Protein AF-A0A1F8RLW2-F1 (afdb_monomer)

pLDDT: mean 84.33, std 10.15, range [45.72, 93.94]

Foldseek 3Di:
DDPPPDDPVVLVVVLVVLVVLLVVLVVLLVCCVVCPPPSVVVNLVSLLVSLVSVVVSCVSVPDPVCVVSVVVSVVSVVCCVVDVD

Solvent-accessible surface area (backbone atoms only — not comparable to full-atom values): 4717 Å² total; per-residue (Å²): 135,84,79,76,85,57,57,73,68,57,50,50,52,53,52,52,50,40,51,51,53,22,51,51,24,47,51,52,19,50,39,13,71,73,52,41,80,88,34,50,83,45,29,61,65,29,44,50,53,17,32,52,41,43,49,53,45,45,69,75,63,67,51,87,88,48,52,65,58,51,52,53,34,50,51,52,51,50,45,42,72,79,50,77,116

Mean predicted aligned error: 6.72 Å

Structure (mmCIF, N/CA/C/O backbone):
data_AF-A0A1F8RLW2-F1
#
_entry.id   AF-A0A1F8RLW2-F1
#
loop_
_atom_site.group_PDB
_atom_site.id
_atom_site.type_symbol
_atom_site.label_atom_id
_atom_site.label_alt_id
_atom_site.label_comp_id
_atom_site.label_asym_id
_atom_site.label_entity_id
_atom_site.label_seq_id
_atom_site.pdbx_PDB_ins_code
_atom_site.Cartn_x
_atom_site.Cartn_y
_atom_site.Cartn_z
_atom_site.occupancy
_atom_site.B_iso_or_equiv
_atom_site.auth_seq_id
_atom_site.auth_comp_id
_atom_site.auth_asym_id
_atom_site.auth_atom_id
_atom_site.pdbx_PDB_model_num
ATOM 1 N N . MET A 1 1 ? 1.146 -9.522 -24.454 1.00 45.72 1 MET A N 1
ATOM 2 C CA . MET A 1 1 ? 2.149 -8.854 -23.591 1.00 45.72 1 MET A CA 1
ATOM 3 C C . MET A 1 1 ? 2.955 -7.864 -24.429 1.00 45.72 1 MET A C 1
ATOM 5 O O . MET A 1 1 ? 3.889 -8.249 -25.124 1.00 45.72 1 MET A O 1
ATOM 9 N N . ARG A 1 2 ? 2.515 -6.601 -24.473 1.00 50.84 2 ARG A N 1
ATOM 10 C CA . ARG A 1 2 ? 3.104 -5.545 -25.310 1.00 50.84 2 ARG A CA 1
ATOM 11 C C . ARG A 1 2 ? 4.387 -5.070 -24.620 1.00 50.84 2 ARG A C 1
ATOM 13 O O . ARG A 1 2 ? 4.312 -4.462 -23.560 1.00 50.84 2 ARG A O 1
ATOM 20 N N . ARG A 1 3 ? 5.556 -5.408 -25.175 1.00 51.84 3 ARG A N 1
ATOM 21 C CA . ARG A 1 3 ? 6.861 -4.961 -24.662 1.00 51.84 3 ARG A CA 1
ATOM 22 C C . ARG A 1 3 ? 6.903 -3.434 -24.728 1.00 51.84 3 ARG A C 1
ATOM 24 O O . ARG A 1 3 ? 7.069 -2.876 -25.811 1.00 51.84 3 ARG A O 1
ATOM 31 N N . LEU A 1 4 ? 6.709 -2.772 -23.592 1.00 57.84 4 LEU A N 1
ATOM 32 C CA . LEU A 1 4 ? 6.985 -1.350 -23.441 1.00 57.84 4 LEU A CA 1
ATOM 33 C C . LEU A 1 4 ? 8.473 -1.154 -23.764 1.00 57.84 4 LEU A C 1
ATOM 35 O O . LEU A 1 4 ? 9.342 -1.589 -23.013 1.00 57.84 4 LEU A O 1
ATOM 39 N N . ARG A 1 5 ? 8.770 -0.585 -24.937 1.00 58.12 5 ARG A N 1
ATOM 40 C CA . ARG A 1 5 ? 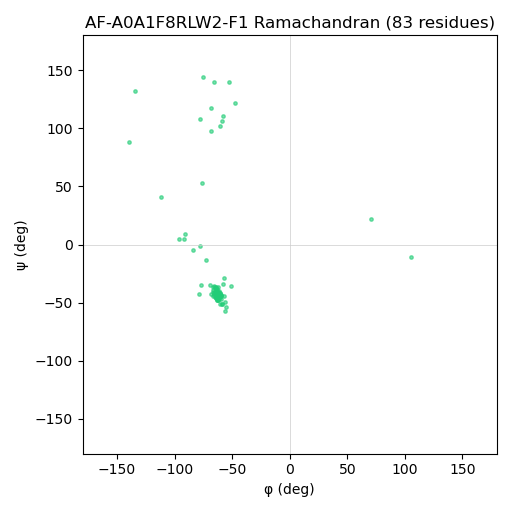10.133 -0.312 -25.418 1.00 58.12 5 ARG A CA 1
ATOM 41 C C . ARG A 1 5 ? 10.721 0.910 -24.702 1.00 58.12 5 ARG A C 1
ATOM 43 O O . ARG A 1 5 ? 11.135 1.867 -25.346 1.00 58.12 5 ARG A O 1
ATOM 50 N N . PHE A 1 6 ? 10.714 0.912 -23.374 1.00 58.72 6 PHE A N 1
ATOM 51 C CA . PHE A 1 6 ? 11.455 1.906 -22.610 1.00 58.72 6 PHE A CA 1
ATOM 52 C C . PHE A 1 6 ? 12.945 1.563 -22.656 1.00 58.72 6 PHE A C 1
ATOM 54 O O . PHE A 1 6 ? 13.322 0.387 -22.677 1.00 58.72 6 PHE A O 1
ATOM 61 N N . ALA A 1 7 ? 13.798 2.589 -22.701 1.00 70.88 7 ALA A N 1
ATOM 62 C CA . ALA A 1 7 ? 15.240 2.403 -22.593 1.00 70.88 7 ALA A CA 1
ATOM 63 C C . ALA A 1 7 ? 15.552 1.580 -21.324 1.00 70.88 7 ALA A C 1
ATOM 65 O O . ALA A 1 7 ? 14.925 1.830 -20.292 1.00 70.88 7 ALA A O 1
ATOM 66 N N . PRO A 1 8 ? 16.511 0.633 -21.350 1.00 70.00 8 PRO A N 1
ATOM 67 C CA . PRO A 1 8 ? 16.776 -0.261 -20.217 1.00 70.00 8 PRO A CA 1
ATOM 68 C C . PRO A 1 8 ? 16.972 0.474 -18.881 1.00 70.00 8 PRO A C 1
ATOM 70 O O . PRO A 1 8 ? 16.508 0.012 -17.839 1.00 70.00 8 PRO A O 1
ATOM 73 N N . GLY A 1 9 ? 17.596 1.659 -18.920 1.00 76.69 9 GLY A N 1
ATOM 74 C CA . GLY A 1 9 ? 17.760 2.525 -17.751 1.00 76.69 9 GLY A CA 1
ATOM 75 C C . GLY A 1 9 ? 16.446 3.099 -17.210 1.00 76.69 9 GLY A C 1
ATOM 76 O O . GLY A 1 9 ? 16.252 3.123 -15.997 1.00 76.69 9 GLY A O 1
ATOM 77 N N . ALA A 1 10 ? 15.515 3.492 -18.083 1.00 81.38 10 ALA A N 1
ATOM 78 C CA . ALA A 1 10 ? 14.212 4.025 -17.688 1.00 81.38 10 ALA A CA 1
ATOM 79 C C . ALA A 1 10 ? 13.333 2.946 -17.037 1.00 81.38 10 ALA A C 1
ATOM 81 O O . ALA A 1 10 ? 12.746 3.188 -15.986 1.00 81.38 10 ALA A O 1
ATOM 82 N N . THR A 1 11 ? 13.306 1.730 -17.593 1.00 83.62 11 THR A N 1
ATOM 83 C CA . THR A 1 11 ? 12.564 0.600 -17.003 1.00 83.62 11 THR A CA 1
ATOM 84 C C . THR A 1 11 ? 13.086 0.260 -15.610 1.00 83.62 11 THR A C 1
ATOM 86 O O . THR A 1 11 ? 12.301 0.035 -14.690 1.00 83.62 11 THR A O 1
ATOM 89 N N . ARG A 1 12 ? 14.415 0.267 -15.431 1.00 81.81 12 ARG A N 1
ATOM 90 C CA . ARG A 1 12 ? 15.040 0.016 -14.129 1.00 81.81 12 ARG A CA 1
ATOM 91 C C . ARG A 1 12 ? 14.695 1.108 -13.120 1.00 81.81 12 ARG A C 1
ATOM 93 O O . ARG A 1 12 ? 14.338 0.774 -11.999 1.00 81.81 12 ARG A O 1
ATOM 100 N N . ALA A 1 13 ? 14.766 2.380 -13.514 1.00 87.81 13 ALA A N 1
ATOM 101 C CA . ALA A 1 13 ? 14.424 3.501 -12.640 1.00 87.81 13 ALA A CA 1
ATOM 102 C C . ALA A 1 13 ? 12.958 3.447 -12.177 1.00 87.81 13 ALA A C 1
ATOM 104 O O . ALA A 1 13 ? 12.693 3.606 -10.990 1.00 87.81 13 ALA A O 1
ATOM 105 N N . VAL A 1 14 ? 12.028 3.153 -13.093 1.00 87.38 14 VAL A N 1
ATOM 106 C CA . VAL A 1 14 ? 10.594 3.009 -12.789 1.00 87.38 14 VAL A CA 1
ATOM 107 C C . VAL A 1 14 ? 10.324 1.813 -11.878 1.00 87.38 14 VAL A C 1
ATOM 109 O O . VAL A 1 14 ? 9.555 1.921 -10.929 1.00 87.38 14 VAL A O 1
ATOM 112 N N . GLY A 1 15 ? 10.965 0.670 -12.133 1.00 87.25 15 GLY A N 1
ATOM 113 C CA . GLY A 1 15 ? 10.840 -0.488 -11.249 1.00 87.25 15 GLY A CA 1
ATOM 114 C C . GLY A 1 15 ? 11.329 -0.171 -9.837 1.00 87.25 15 GLY A C 1
ATOM 115 O O . GLY A 1 15 ? 10.640 -0.458 -8.865 1.00 87.25 15 GLY A O 1
ATOM 116 N N . LEU A 1 16 ? 12.486 0.483 -9.719 1.00 90.12 16 LEU A N 1
ATOM 117 C CA . LEU A 1 16 ? 13.086 0.823 -8.429 1.00 90.12 16 LEU A CA 1
ATOM 118 C C . LEU A 1 16 ? 12.242 1.848 -7.658 1.00 90.12 16 LEU A C 1
ATOM 120 O O . LEU A 1 16 ? 12.040 1.681 -6.458 1.00 90.12 16 LEU A O 1
ATOM 124 N N . SER A 1 17 ? 11.689 2.858 -8.336 1.00 90.50 17 SER A N 1
ATOM 125 C CA . SER A 1 17 ? 10.785 3.819 -7.698 1.00 90.50 17 SER A CA 1
ATOM 126 C C . SER A 1 17 ? 9.497 3.156 -7.209 1.00 90.50 17 SER A C 1
ATOM 128 O O . SER A 1 17 ? 9.091 3.399 -6.075 1.00 90.50 17 SER A O 1
ATOM 130 N N . LEU A 1 18 ? 8.896 2.262 -8.002 1.00 88.31 18 LEU A N 1
ATOM 131 C CA . LEU A 1 18 ? 7.735 1.472 -7.586 1.00 88.31 18 LEU A CA 1
ATOM 132 C C . LEU A 1 18 ? 8.042 0.596 -6.364 1.00 88.31 18 LEU A C 1
ATOM 134 O O . LEU A 1 18 ? 7.235 0.574 -5.437 1.00 88.31 18 LEU A O 1
ATOM 138 N N . VAL A 1 19 ? 9.200 -0.079 -6.317 1.00 89.25 19 VAL A N 1
ATOM 139 C CA . VAL A 1 19 ? 9.613 -0.867 -5.137 1.00 89.25 19 VAL A CA 1
ATOM 140 C C . VAL A 1 19 ? 9.682 0.023 -3.901 1.00 89.25 19 VAL A C 1
ATOM 142 O O . VAL A 1 19 ? 9.089 -0.309 -2.877 1.00 89.25 19 VAL A O 1
ATOM 145 N N . VAL A 1 20 ? 10.378 1.159 -3.995 1.00 93.94 20 VAL A N 1
ATOM 146 C CA . VAL A 1 20 ? 10.561 2.078 -2.863 1.00 93.94 20 VAL A CA 1
ATOM 147 C C . VAL A 1 20 ? 9.219 2.621 -2.377 1.00 93.94 20 VAL A C 1
ATOM 149 O O . VAL A 1 20 ? 8.958 2.606 -1.178 1.00 93.94 20 VAL A O 1
ATOM 152 N N . LEU A 1 21 ? 8.342 3.045 -3.289 1.00 92.25 21 LEU A N 1
ATOM 153 C CA . LEU A 1 21 ? 7.015 3.555 -2.938 1.00 92.25 21 LEU A CA 1
ATOM 154 C C . LEU A 1 21 ? 6.136 2.480 -2.290 1.00 92.25 21 LEU A C 1
ATOM 156 O O . LEU A 1 21 ? 5.479 2.751 -1.289 1.00 92.25 21 LEU A O 1
ATOM 160 N N . THR A 1 22 ? 6.162 1.256 -2.821 1.00 89.75 22 THR A N 1
ATOM 161 C CA . THR A 1 22 ? 5.410 0.121 -2.266 1.00 89.75 22 THR A CA 1
ATOM 162 C C . THR A 1 22 ? 5.906 -0.225 -0.861 1.00 89.75 22 THR A C 1
ATOM 164 O O . THR A 1 22 ? 5.111 -0.378 0.064 1.00 89.75 22 THR A O 1
ATOM 167 N N . MET A 1 23 ? 7.229 -0.288 -0.679 1.00 91.75 23 MET A N 1
ATOM 168 C CA . MET A 1 23 ? 7.853 -0.559 0.614 1.00 91.75 23 MET A CA 1
ATOM 169 C C . MET A 1 23 ? 7.501 0.522 1.639 1.00 91.75 23 MET A C 1
ATOM 171 O O . MET A 1 23 ? 7.084 0.194 2.747 1.00 91.75 23 MET A O 1
ATOM 175 N N . LEU A 1 24 ? 7.611 1.802 1.270 1.00 92.62 24 LEU A N 1
ATOM 176 C CA . LEU A 1 24 ? 7.217 2.912 2.138 1.00 92.62 24 LEU A CA 1
ATOM 177 C C . LEU A 1 24 ? 5.732 2.839 2.505 1.00 92.62 24 LEU A C 1
ATOM 179 O O . LEU A 1 24 ? 5.395 2.996 3.675 1.00 92.62 24 LEU A O 1
ATOM 183 N N . GLY A 1 25 ? 4.857 2.543 1.541 1.00 91.00 25 GLY A N 1
ATOM 184 C CA . GLY A 1 25 ? 3.425 2.374 1.780 1.00 91.00 25 GLY A CA 1
ATOM 185 C C . GLY A 1 25 ? 3.127 1.302 2.831 1.00 91.00 25 GLY A C 1
ATOM 186 O O . GLY A 1 25 ? 2.415 1.575 3.797 1.00 91.00 25 GLY A O 1
ATOM 187 N N . PHE A 1 26 ? 3.728 0.114 2.708 1.00 91.50 26 PHE A N 1
ATOM 188 C CA . PHE A 1 26 ? 3.540 -0.964 3.686 1.00 91.50 26 PHE A CA 1
ATOM 189 C C . PHE A 1 26 ? 4.184 -0.681 5.047 1.00 91.50 26 PHE A C 1
ATOM 191 O O . PHE A 1 26 ? 3.616 -1.049 6.073 1.00 91.50 26 PHE A O 1
ATOM 198 N N . VAL A 1 27 ? 5.334 -0.001 5.090 1.00 93.56 27 VAL A N 1
ATOM 199 C CA . VAL A 1 27 ? 5.958 0.415 6.358 1.00 93.56 27 VAL A CA 1
ATOM 200 C C . VAL A 1 27 ? 5.055 1.398 7.100 1.00 93.56 27 VAL A C 1
ATOM 202 O O . VAL A 1 27 ? 4.777 1.204 8.283 1.00 93.56 27 VAL A O 1
ATOM 205 N N . LEU A 1 28 ? 4.543 2.417 6.406 1.00 90.94 28 LEU A N 1
ATOM 206 C CA . LEU A 1 28 ? 3.618 3.390 6.988 1.00 90.94 28 LEU A CA 1
ATOM 207 C C . LEU A 1 28 ? 2.304 2.728 7.415 1.00 90.94 28 LEU A C 1
ATOM 209 O O . LEU A 1 28 ? 1.786 3.039 8.485 1.00 90.94 28 LEU A O 1
ATOM 213 N N . ALA A 1 29 ? 1.789 1.783 6.625 1.00 89.00 29 ALA A N 1
ATOM 214 C CA . ALA A 1 29 ? 0.634 0.976 7.004 1.00 89.00 29 ALA A CA 1
ATOM 215 C C . ALA A 1 29 ? 0.892 0.159 8.281 1.00 89.00 29 ALA A C 1
ATOM 217 O O . ALA A 1 29 ? 0.039 0.118 9.163 1.00 89.00 29 ALA A O 1
ATOM 218 N N . GLY A 1 30 ? 2.078 -0.440 8.423 1.00 87.75 30 GLY A N 1
ATOM 219 C CA . GLY A 1 30 ? 2.491 -1.132 9.645 1.00 87.75 30 GLY A CA 1
ATOM 220 C C . GLY A 1 30 ? 2.560 -0.193 10.852 1.00 87.75 30 GLY A C 1
ATOM 221 O O . GLY A 1 30 ? 2.063 -0.527 11.924 1.00 87.75 30 GLY A O 1
ATOM 222 N N . MET A 1 31 ? 3.090 1.020 10.676 1.00 90.06 31 MET A N 1
ATOM 223 C CA . MET A 1 31 ? 3.078 2.048 11.725 1.00 90.06 31 MET A CA 1
ATOM 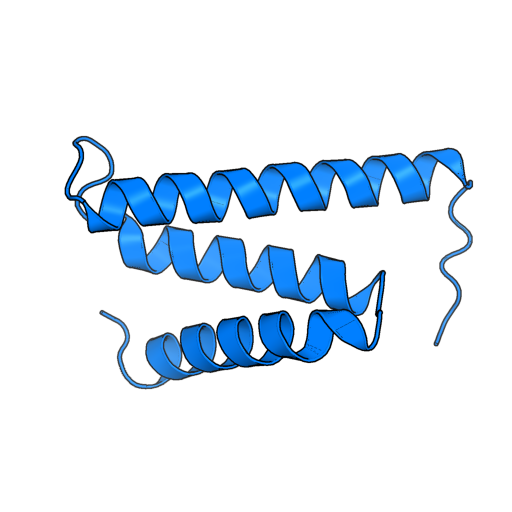224 C C . MET A 1 31 ? 1.653 2.465 12.113 1.00 90.06 31 MET A C 1
ATOM 226 O O . MET A 1 31 ? 1.359 2.613 13.299 1.00 90.06 31 MET A O 1
ATOM 230 N N . ALA A 1 32 ? 0.760 2.613 11.131 1.00 89.44 32 ALA A N 1
ATOM 231 C CA . ALA A 1 32 ? -0.652 2.894 11.366 1.00 89.44 32 ALA A CA 1
ATOM 232 C C . ALA A 1 32 ? -1.344 1.748 12.124 1.00 89.44 32 ALA A C 1
ATOM 234 O O . ALA A 1 32 ? -2.145 2.011 13.019 1.00 89.44 32 ALA A O 1
ATOM 235 N N . ALA A 1 33 ? -0.995 0.491 11.822 1.00 88.25 33 ALA A N 1
ATOM 236 C CA . ALA A 1 33 ? -1.503 -0.695 12.516 1.00 88.25 33 ALA A CA 1
ATOM 237 C C . ALA A 1 33 ? -1.073 -0.740 13.983 1.00 88.25 33 ALA A C 1
ATOM 239 O O . ALA A 1 33 ? -1.845 -1.145 14.847 1.00 88.25 33 ALA A O 1
ATOM 240 N N . LEU A 1 34 ? 0.147 -0.282 14.264 1.00 90.62 34 LEU A N 1
ATOM 241 C CA . LEU A 1 34 ? 0.682 -0.152 15.617 1.00 90.62 34 LEU A CA 1
ATOM 242 C C . LEU A 1 34 ? 0.148 1.084 16.361 1.00 90.62 34 LEU A C 1
ATOM 244 O O . LEU A 1 34 ? 0.505 1.297 17.517 1.00 90.62 34 LEU A O 1
ATOM 248 N N . GLY A 1 35 ? -0.693 1.905 15.722 1.00 86.31 35 GLY A N 1
ATOM 249 C CA . GLY A 1 35 ? -1.279 3.096 16.333 1.00 86.31 35 GLY A CA 1
ATOM 250 C C . GLY A 1 35 ? -0.282 4.234 16.561 1.00 86.31 35 GLY A C 1
ATOM 251 O O . GLY A 1 35 ? -0.532 5.090 17.405 1.00 86.31 35 GLY A O 1
ATOM 252 N N . VAL A 1 36 ? 0.839 4.265 15.829 1.00 89.06 36 VAL A N 1
ATOM 253 C CA . VAL A 1 36 ? 1.862 5.314 15.965 1.00 89.06 36 VAL A CA 1
ATOM 254 C C . VAL A 1 36 ? 1.298 6.656 15.468 1.00 89.06 36 VAL A C 1
ATOM 256 O O . VAL A 1 36 ? 0.984 6.774 14.280 1.00 89.06 36 VAL A O 1
ATOM 259 N N . PRO A 1 37 ? 1.181 7.700 16.312 1.00 85.94 37 PRO A N 1
ATOM 260 C CA . PRO A 1 37 ? 0.804 9.039 15.853 1.00 85.94 37 PRO A CA 1
ATOM 261 C C . PRO A 1 37 ? 1.898 9.621 14.934 1.00 85.94 37 PRO A C 1
ATOM 263 O O . PRO A 1 37 ? 3.078 9.442 15.237 1.00 85.94 37 PRO A O 1
ATOM 266 N N . PRO A 1 38 ? 1.572 10.322 13.828 1.00 81.38 38 PRO A N 1
ATOM 267 C CA . PRO A 1 38 ? 0.248 10.765 13.371 1.00 81.38 38 PRO A CA 1
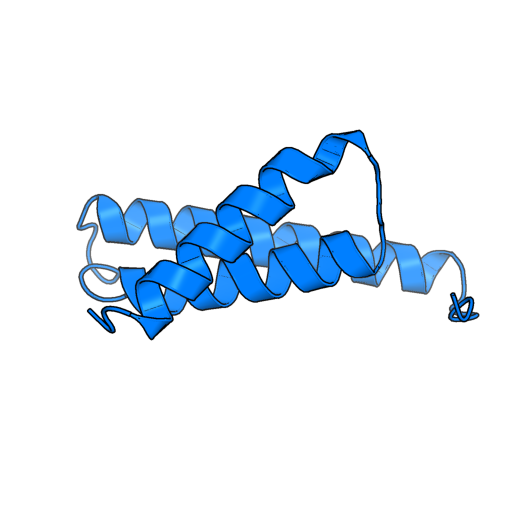ATOM 268 C C . PRO A 1 38 ? -0.485 9.771 12.445 1.00 81.38 38 PRO A C 1
ATOM 270 O O . PRO A 1 38 ? -1.511 10.121 11.873 1.00 81.38 38 PRO A O 1
ATOM 273 N N . MET A 1 39 ? 0.019 8.546 12.270 1.00 83.12 39 MET A N 1
ATOM 274 C CA . MET A 1 39 ? -0.522 7.575 11.303 1.00 83.12 39 MET A CA 1
ATOM 275 C C . MET A 1 39 ? -1.710 6.765 11.837 1.00 83.12 39 MET A C 1
ATOM 277 O O . MET A 1 39 ? -2.320 5.996 11.092 1.00 83.12 39 MET A O 1
ATOM 281 N N . ALA A 1 40 ? -2.066 6.943 13.111 1.00 76.06 40 ALA A N 1
ATOM 282 C CA . ALA A 1 40 ? -3.264 6.372 13.711 1.00 76.06 40 ALA A CA 1
ATOM 283 C C . ALA A 1 40 ? -4.518 6.839 12.942 1.00 76.06 40 ALA A C 1
ATOM 285 O O . ALA A 1 40 ? -4.874 8.013 12.968 1.00 76.06 40 ALA A O 1
ATOM 286 N N . GLY A 1 41 ? -5.162 5.916 12.221 1.00 82.50 41 GLY A N 1
ATOM 287 C CA . GLY A 1 41 ? -6.321 6.190 11.357 1.00 82.50 41 GLY A CA 1
ATOM 288 C C . GLY A 1 41 ? -6.027 6.189 9.851 1.00 82.50 41 GLY A C 1
ATOM 289 O O . GLY A 1 41 ? -6.956 6.132 9.055 1.00 82.50 41 GLY A O 1
ATOM 290 N N . ALA A 1 42 ? -4.757 6.165 9.436 1.00 87.69 42 ALA A N 1
ATOM 291 C CA . ALA A 1 42 ? -4.375 6.112 8.020 1.00 87.69 42 ALA A CA 1
ATOM 292 C C . ALA A 1 42 ? -4.180 4.679 7.484 1.00 87.69 42 ALA A C 1
ATOM 294 O O . ALA A 1 42 ? -3.773 4.502 6.338 1.00 87.69 42 ALA A O 1
ATOM 295 N N . LEU A 1 43 ? -4.466 3.648 8.286 1.00 86.62 43 LEU A N 1
ATOM 296 C CA . LEU A 1 43 ? -4.211 2.248 7.932 1.00 86.62 43 LEU A CA 1
ATOM 297 C C . LEU A 1 43 ? -4.890 1.847 6.617 1.00 86.62 43 LEU A C 1
ATOM 299 O O . LEU A 1 43 ? -4.205 1.428 5.689 1.00 86.62 43 LEU A O 1
ATOM 303 N N . ALA A 1 44 ? -6.213 1.998 6.528 1.00 87.62 44 ALA A N 1
ATOM 304 C CA . ALA A 1 44 ? -6.977 1.600 5.349 1.00 87.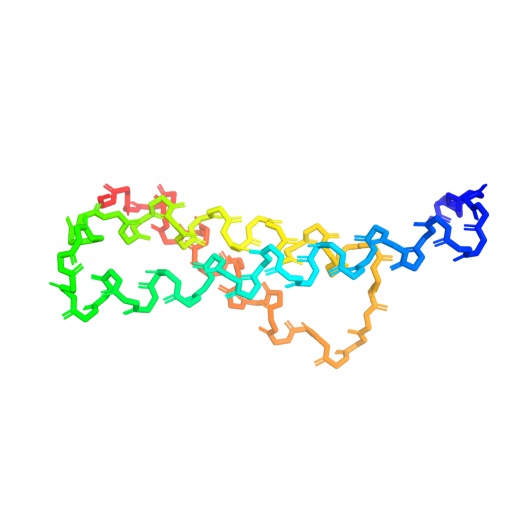62 44 ALA A CA 1
ATOM 305 C C . ALA A 1 44 ? -6.463 2.258 4.050 1.00 87.62 44 ALA A C 1
ATOM 307 O O . ALA A 1 44 ? -6.117 1.523 3.121 1.00 87.62 44 ALA A O 1
ATOM 308 N N . PRO A 1 45 ? -6.319 3.598 3.956 1.00 89.81 45 PRO A N 1
ATOM 309 C CA . PRO A 1 45 ? -5.828 4.218 2.727 1.00 89.81 45 PRO A CA 1
ATOM 310 C C . PRO A 1 45 ? -4.370 3.855 2.402 1.00 89.81 45 PRO A C 1
ATOM 312 O O . PRO A 1 45 ? -4.049 3.670 1.228 1.00 89.81 45 PRO A O 1
ATOM 315 N N . LEU A 1 46 ? -3.492 3.705 3.404 1.00 89.94 46 LEU A N 1
ATOM 316 C CA . LEU A 1 46 ? -2.089 3.323 3.185 1.00 89.94 46 LEU A CA 1
ATOM 317 C C . LEU A 1 46 ? -1.960 1.895 2.651 1.00 89.94 46 LEU A C 1
ATOM 319 O O . LEU A 1 46 ? -1.221 1.662 1.697 1.00 89.94 46 LEU A O 1
ATOM 323 N N . VAL A 1 47 ? -2.706 0.958 3.236 1.00 89.94 47 VAL A N 1
ATOM 324 C CA . VAL A 1 47 ? -2.727 -0.447 2.819 1.00 89.94 47 VAL A CA 1
ATOM 325 C C . VAL A 1 47 ? -3.257 -0.579 1.389 1.00 89.94 47 VAL A C 1
ATOM 327 O O . VAL A 1 47 ? -2.627 -1.237 0.565 1.00 89.94 47 VAL A O 1
ATOM 330 N N . VAL A 1 48 ? -4.360 0.101 1.056 1.00 91.19 48 VAL A N 1
ATOM 331 C CA . VAL A 1 48 ? -4.927 0.082 -0.304 1.00 91.19 48 VAL A CA 1
ATOM 332 C C . VAL A 1 48 ? -3.943 0.668 -1.318 1.00 91.19 48 VAL A C 1
ATOM 334 O O . VAL A 1 48 ? -3.690 0.054 -2.354 1.00 91.19 48 VAL A O 1
ATOM 337 N N . MET A 1 49 ? -3.349 1.829 -1.023 1.00 91.56 49 MET A N 1
ATOM 338 C CA . MET A 1 49 ? -2.385 2.467 -1.922 1.00 91.56 49 MET A CA 1
ATOM 339 C C . MET A 1 49 ? -1.142 1.590 -2.137 1.00 91.56 49 MET A C 1
ATOM 341 O O . MET A 1 49 ? -0.704 1.425 -3.276 1.00 91.56 49 MET A O 1
ATOM 345 N N . ALA A 1 50 ? -0.605 0.989 -1.071 1.00 90.44 50 ALA A N 1
ATOM 346 C CA . ALA A 1 50 ? 0.542 0.088 -1.149 1.00 90.44 50 ALA A CA 1
ATOM 347 C C . ALA A 1 50 ? 0.234 -1.165 -1.984 1.00 90.44 50 ALA A C 1
ATOM 349 O O . ALA A 1 50 ? 1.012 -1.502 -2.876 1.00 90.44 50 ALA A O 1
ATOM 350 N N . SER A 1 51 ? -0.924 -1.800 -1.773 1.00 89.69 51 SER A N 1
ATOM 351 C CA . SER A 1 51 ? -1.342 -2.970 -2.554 1.00 89.69 51 SER A CA 1
ATOM 352 C C . SER A 1 51 ? -1.567 -2.653 -4.033 1.00 89.69 51 SER A C 1
ATOM 354 O O . SER A 1 51 ? -1.188 -3.443 -4.893 1.00 89.69 51 SER A O 1
ATOM 356 N N . VAL A 1 52 ? -2.110 -1.479 -4.374 1.00 91.94 52 VAL A N 1
ATOM 357 C CA . VAL A 1 52 ? -2.237 -1.056 -5.781 1.00 91.94 52 VAL A CA 1
ATOM 358 C C . VAL A 1 52 ? -0.862 -0.877 -6.431 1.00 91.94 52 VAL A C 1
ATOM 360 O O . VAL A 1 52 ? -0.639 -1.376 -7.535 1.00 91.94 52 VAL A O 1
ATOM 363 N N . LEU A 1 53 ? 0.076 -0.203 -5.758 1.00 89.88 53 LEU A N 1
ATOM 364 C CA . LEU A 1 53 ? 1.442 -0.016 -6.265 1.00 89.88 53 LEU A CA 1
ATOM 365 C C . LEU A 1 53 ? 2.178 -1.351 -6.433 1.00 89.88 53 LEU A C 1
ATOM 367 O O . LEU A 1 53 ? 2.835 -1.564 -7.455 1.00 89.88 53 LEU A O 1
ATOM 371 N N . SER A 1 54 ? 1.999 -2.261 -5.475 1.00 89.00 54 SER A N 1
ATOM 372 C CA . SER A 1 54 ? 2.513 -3.628 -5.528 1.00 89.00 54 SER A CA 1
ATOM 373 C C . SER A 1 54 ? 1.967 -4.379 -6.744 1.00 89.00 54 SER A C 1
ATOM 375 O O . SER A 1 54 ? 2.742 -4.873 -7.561 1.00 89.00 54 SER A O 1
ATOM 377 N N . LEU A 1 55 ? 0.648 -4.381 -6.964 1.00 90.12 55 LEU A N 1
ATOM 378 C CA . LEU A 1 55 ? 0.043 -5.037 -8.127 1.00 90.12 55 LEU A CA 1
ATOM 379 C C . LEU A 1 55 ? 0.500 -4.436 -9.459 1.00 90.12 55 LEU A C 1
ATOM 381 O O . LEU A 1 55 ? 0.705 -5.178 -10.419 1.00 90.12 55 LEU A O 1
ATOM 385 N N . ILE A 1 56 ? 0.704 -3.117 -9.531 1.00 89.25 56 ILE A N 1
ATOM 386 C CA . ILE A 1 56 ? 1.272 -2.466 -10.720 1.00 89.25 56 ILE A CA 1
ATOM 387 C C . ILE A 1 56 ? 2.696 -2.974 -10.964 1.00 89.25 56 ILE A C 1
ATOM 389 O O . ILE A 1 56 ? 3.025 -3.373 -12.083 1.00 89.25 56 ILE A O 1
ATOM 393 N N . LEU A 1 57 ? 3.536 -3.009 -9.926 1.00 87.31 57 LEU A N 1
ATOM 394 C CA . LEU A 1 57 ? 4.898 -3.525 -10.020 1.00 87.31 57 LEU A CA 1
ATOM 395 C C . LEU A 1 57 ? 4.914 -4.995 -10.464 1.00 87.31 57 LEU A C 1
ATOM 397 O O . LEU A 1 57 ? 5.645 -5.344 -11.390 1.00 87.31 57 LEU A O 1
ATOM 401 N N . LEU A 1 58 ? 4.079 -5.838 -9.859 1.00 87.25 58 LEU A N 1
ATOM 402 C CA . LEU A 1 58 ? 3.967 -7.262 -10.179 1.00 87.25 58 LEU A CA 1
ATOM 403 C C . LEU A 1 58 ? 3.402 -7.500 -11.581 1.00 87.25 58 LEU A C 1
ATOM 405 O O . LEU A 1 58 ? 3.862 -8.397 -12.283 1.00 87.25 58 LEU A O 1
ATOM 409 N N . GLY A 1 59 ? 2.457 -6.674 -12.029 1.00 87.25 59 GLY A N 1
ATOM 410 C CA . GLY A 1 59 ? 1.932 -6.718 -13.390 1.00 87.25 59 GLY A CA 1
ATOM 411 C C . GLY A 1 59 ? 2.983 -6.356 -14.443 1.00 87.25 59 GLY A C 1
ATOM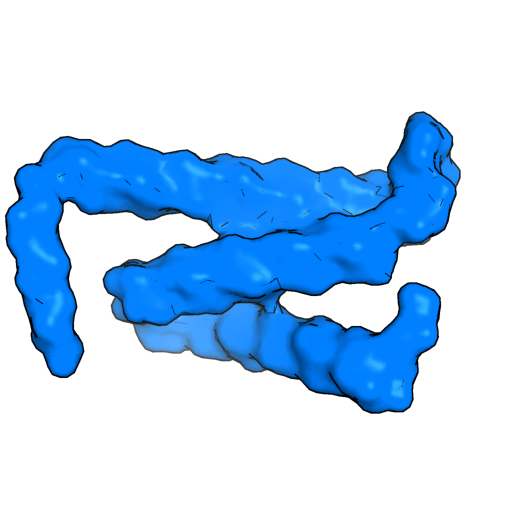 412 O O . GLY A 1 59 ? 3.004 -6.953 -15.520 1.00 87.25 59 GLY A O 1
ATOM 413 N N . ILE A 1 60 ? 3.880 -5.410 -14.137 1.00 86.06 60 ILE A N 1
ATOM 414 C CA . ILE A 1 60 ? 4.963 -4.988 -15.041 1.00 86.06 60 ILE A CA 1
ATOM 415 C C . ILE A 1 60 ? 6.128 -5.991 -15.031 1.00 86.06 60 ILE A C 1
ATOM 417 O O . ILE A 1 60 ? 6.660 -6.320 -16.093 1.00 86.06 60 ILE A O 1
ATOM 421 N N . PHE A 1 61 ? 6.522 -6.486 -13.856 1.00 84.12 61 PHE A N 1
ATOM 422 C CA . PHE A 1 61 ? 7.700 -7.337 -13.642 1.00 84.12 61 PHE A CA 1
ATOM 423 C C . PHE A 1 61 ? 7.326 -8.768 -13.239 1.00 84.12 61 PHE A C 1
ATOM 425 O O . PHE A 1 61 ? 7.951 -9.355 -12.356 1.00 84.12 61 PHE A O 1
ATOM 432 N N . TRP A 1 62 ? 6.294 -9.323 -13.878 1.00 81.12 62 TRP A N 1
ATOM 433 C CA . TRP A 1 62 ? 5.712 -10.612 -13.507 1.00 81.12 62 TRP A CA 1
ATOM 434 C C . TRP A 1 62 ? 6.764 -11.705 -13.291 1.00 81.12 62 TRP A C 1
ATOM 436 O O . TRP A 1 62 ? 7.515 -12.056 -14.204 1.00 81.12 62 TRP A O 1
ATOM 446 N N . HIS A 1 63 ? 6.774 -12.280 -12.087 1.00 79.25 63 HIS A N 1
ATOM 447 C CA . HIS A 1 63 ? 7.644 -13.392 -11.723 1.00 79.25 63 HIS A CA 1
ATOM 448 C C . HIS A 1 63 ? 6.828 -14.462 -10.976 1.00 79.25 63 HIS A C 1
ATOM 450 O O . HIS A 1 63 ? 6.121 -14.113 -10.029 1.00 79.25 63 HIS A O 1
ATOM 456 N N . PRO A 1 64 ? 6.923 -15.764 -11.323 1.00 81.56 64 PRO A N 1
ATOM 457 C CA . PRO A 1 64 ? 6.085 -16.820 -10.730 1.00 81.56 64 PRO A CA 1
ATOM 458 C C . PRO A 1 64 ? 6.186 -16.923 -9.203 1.00 81.56 64 PRO A C 1
ATOM 460 O O . PRO A 1 64 ? 5.227 -17.290 -8.531 1.00 81.56 64 PRO A O 1
ATOM 463 N N . TRP A 1 65 ? 7.340 -16.543 -8.657 1.00 78.94 65 TRP A N 1
ATOM 464 C CA . TRP A 1 65 ? 7.630 -16.550 -7.221 1.00 78.94 65 TRP A CA 1
ATOM 465 C C . TRP A 1 65 ? 6.913 -15.437 -6.442 1.00 78.94 65 TRP A C 1
ATOM 467 O O . TRP A 1 65 ? 6.859 -15.487 -5.220 1.00 78.94 65 TRP A O 1
ATOM 477 N N . LEU A 1 66 ? 6.341 -14.446 -7.133 1.00 82.12 66 LEU A N 1
ATOM 478 C CA . LEU A 1 66 ? 5.631 -13.315 -6.527 1.00 82.12 66 LEU A CA 1
ATOM 479 C C . LEU A 1 66 ? 4.110 -13.526 -6.469 1.00 82.12 66 LEU A C 1
ATOM 481 O O . LEU A 1 66 ? 3.371 -12.639 -6.050 1.00 82.12 66 LEU A O 1
ATOM 485 N N . SER A 1 67 ? 3.635 -14.706 -6.86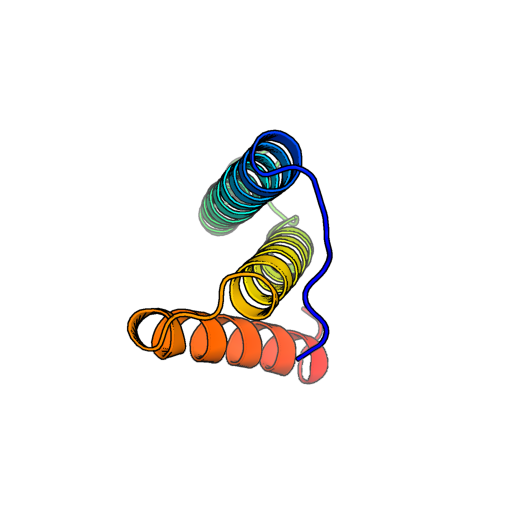9 1.00 82.81 67 SER A N 1
ATOM 486 C CA . SER A 1 67 ? 2.213 -15.067 -6.869 1.00 82.81 67 SER A CA 1
ATOM 487 C C . SER A 1 67 ? 1.576 -14.961 -5.47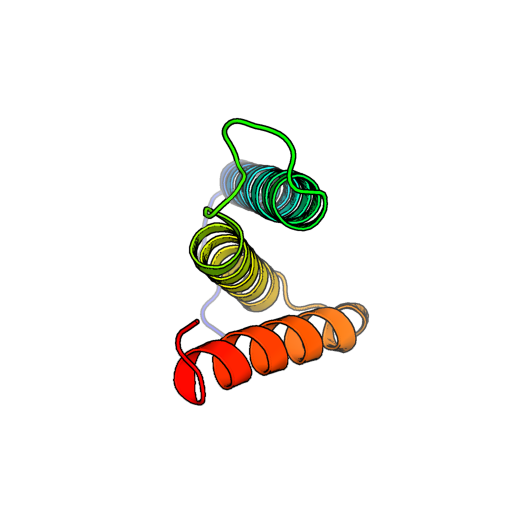9 1.00 82.81 67 SER A C 1
ATOM 489 O O . SER A 1 67 ? 0.433 -14.526 -5.368 1.00 82.81 67 SER A O 1
ATOM 491 N N . LEU A 1 68 ? 2.329 -15.253 -4.414 1.00 85.81 68 LEU A N 1
ATOM 492 C CA . LEU A 1 68 ? 1.873 -15.059 -3.035 1.00 85.81 68 LEU A CA 1
ATOM 493 C C . LEU A 1 68 ? 1.558 -13.583 -2.729 1.00 85.81 68 LEU A C 1
ATOM 495 O O . LEU A 1 68 ? 0.529 -13.291 -2.129 1.00 85.81 68 LEU A O 1
ATOM 499 N N . GLY A 1 69 ? 2.411 -12.658 -3.181 1.00 83.50 69 GLY A N 1
ATOM 500 C CA . GLY A 1 69 ? 2.199 -11.217 -3.009 1.00 83.50 69 GLY A CA 1
ATOM 501 C C . GLY A 1 69 ? 0.928 -10.742 -3.712 1.00 83.50 69 GLY A C 1
ATOM 502 O O . GLY A 1 69 ? 0.101 -10.080 -3.096 1.00 83.50 69 GLY A O 1
ATOM 503 N N . VAL A 1 70 ? 0.709 -11.194 -4.954 1.00 88.06 70 VAL A N 1
ATOM 504 C CA . VAL A 1 70 ? -0.526 -10.903 -5.707 1.00 88.06 70 VAL A CA 1
ATOM 505 C C . VAL A 1 70 ? -1.768 -11.363 -4.942 1.00 88.06 70 VAL A C 1
ATOM 507 O O . VAL A 1 70 ? -2.748 -10.629 -4.865 1.00 88.06 70 VAL A O 1
ATOM 510 N N . ILE A 1 71 ? -1.741 -12.570 -4.370 1.00 91.50 71 ILE A N 1
ATOM 511 C CA . ILE A 1 71 ? -2.875 -13.112 -3.609 1.00 91.50 71 ILE A CA 1
ATOM 512 C C . ILE A 1 71 ? -3.161 -12.252 -2.374 1.00 91.50 71 ILE A C 1
ATOM 514 O O . ILE A 1 71 ? -4.322 -11.947 -2.106 1.00 91.50 71 ILE A O 1
ATOM 518 N N . ILE A 1 72 ? -2.120 -11.843 -1.644 1.00 88.06 72 ILE A N 1
ATOM 519 C CA . ILE A 1 72 ? -2.255 -10.986 -0.460 1.00 88.06 72 ILE A CA 1
ATOM 520 C C . ILE A 1 72 ? -2.849 -9.628 -0.847 1.00 88.06 72 ILE A C 1
ATOM 522 O O . ILE A 1 72 ? -3.821 -9.1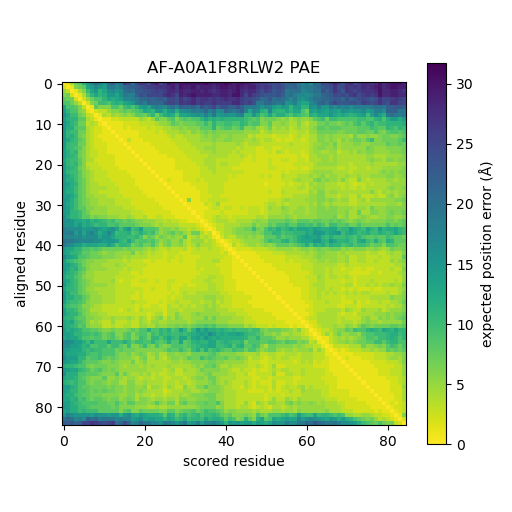95 -0.231 1.00 88.06 72 ILE A O 1
ATOM 526 N N . ASP A 1 73 ? -2.329 -8.993 -1.898 1.00 89.75 73 ASP A N 1
ATOM 527 C CA . ASP A 1 73 ? -2.826 -7.697 -2.364 1.00 89.75 73 ASP A CA 1
ATOM 528 C C . ASP A 1 73 ? -4.285 -7.775 -2.824 1.00 89.75 73 ASP A C 1
ATOM 530 O O . ASP A 1 73 ? -5.097 -6.910 -2.494 1.00 89.75 73 ASP A O 1
ATOM 534 N N . LEU A 1 74 ? -4.657 -8.840 -3.539 1.00 91.31 74 LEU A N 1
ATOM 535 C CA . LEU A 1 74 ? -6.043 -9.065 -3.941 1.00 91.31 74 LEU A CA 1
ATOM 536 C C . LEU A 1 74 ? -6.960 -9.303 -2.740 1.00 91.31 74 LEU A C 1
ATOM 538 O O . LEU A 1 74 ? -8.068 -8.774 -2.722 1.00 91.31 74 LEU A O 1
ATOM 542 N N . ALA A 1 75 ? -6.519 -10.064 -1.737 1.00 91.75 75 ALA A N 1
ATOM 543 C CA . ALA A 1 75 ? -7.297 -10.299 -0.523 1.00 91.75 75 ALA A CA 1
ATOM 544 C C . ALA A 1 75 ? -7.528 -8.999 0.261 1.00 91.75 75 ALA A C 1
ATOM 546 O O . ALA A 1 75 ? -8.641 -8.748 0.721 1.00 91.75 75 ALA A O 1
ATOM 547 N N . ILE A 1 76 ? -6.502 -8.152 0.359 1.00 88.38 76 ILE A N 1
ATOM 548 C CA . ILE A 1 76 ? -6.580 -6.824 0.971 1.00 88.38 76 ILE A CA 1
ATOM 549 C C . ILE A 1 76 ? -7.591 -5.940 0.231 1.00 88.38 76 ILE A C 1
ATOM 551 O O . ILE A 1 76 ? -8.487 -5.369 0.854 1.00 88.38 76 ILE A O 1
ATOM 555 N N . LEU A 1 77 ? -7.477 -5.843 -1.096 1.00 87.69 77 LEU A N 1
ATOM 556 C CA . LEU A 1 77 ? -8.386 -5.024 -1.901 1.00 87.69 77 LEU A CA 1
ATOM 557 C C . LEU A 1 77 ? -9.821 -5.549 -1.842 1.00 87.69 77 LEU A C 1
ATOM 559 O O . LEU A 1 77 ? -10.759 -4.765 -1.728 1.00 87.69 77 LEU A O 1
ATOM 563 N N . LEU A 1 78 ? -10.001 -6.870 -1.863 1.00 90.81 78 LEU A N 1
ATOM 564 C CA . LEU A 1 78 ? -11.310 -7.496 -1.713 1.00 90.81 78 LEU A CA 1
ATOM 565 C C . LEU A 1 78 ? -11.921 -7.185 -0.343 1.00 90.81 78 LEU A C 1
ATOM 567 O O . LEU A 1 78 ? -13.098 -6.836 -0.268 1.00 90.81 78 LEU A O 1
ATOM 571 N N . LEU A 1 79 ? -11.133 -7.273 0.731 1.00 89.56 79 LEU A N 1
ATOM 572 C CA . LEU A 1 79 ? -11.588 -6.933 2.076 1.00 89.56 79 LEU A CA 1
ATOM 573 C C . LEU A 1 79 ? -12.052 -5.476 2.150 1.00 89.56 79 LEU A C 1
ATOM 575 O O . LEU A 1 79 ? -13.119 -5.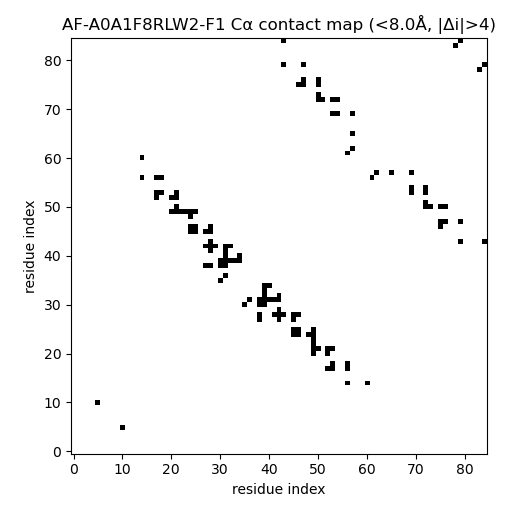220 2.700 1.00 89.56 79 LEU A O 1
ATOM 579 N N . TRP A 1 80 ? -11.297 -4.550 1.554 1.00 87.75 80 TRP A N 1
ATOM 580 C CA . TRP A 1 80 ? -11.671 -3.137 1.490 1.00 87.75 80 TRP A CA 1
ATOM 581 C C . TRP A 1 80 ? -12.987 -2.909 0.731 1.00 87.75 80 TRP A C 1
ATOM 583 O O . TRP A 1 80 ? -13.826 -2.135 1.182 1.00 87.75 80 TRP A O 1
ATOM 593 N N . VAL A 1 81 ? -13.213 -3.624 -0.377 1.00 88.44 81 VAL A N 1
ATOM 594 C CA . VAL A 1 81 ? -14.475 -3.547 -1.137 1.00 88.44 81 VAL A CA 1
ATOM 595 C C . VAL A 1 81 ? -15.663 -4.078 -0.327 1.00 88.44 81 VAL A C 1
ATOM 597 O O . VAL A 1 81 ? -16.740 -3.488 -0.359 1.00 88.44 81 VAL A O 1
ATOM 600 N N . VAL A 1 82 ? -15.492 -5.192 0.394 1.00 91.12 82 VAL A N 1
ATOM 601 C CA . VAL A 1 82 ? -16.577 -5.825 1.170 1.00 91.12 82 VAL A CA 1
ATOM 602 C C . VAL A 1 82 ? -16.857 -5.071 2.471 1.00 91.12 82 VAL A C 1
ATOM 604 O O . VAL A 1 82 ? -18.002 -5.009 2.919 1.00 91.12 82 VAL A O 1
ATOM 607 N N . ARG A 1 83 ? -15.818 -4.518 3.100 1.00 84.56 83 ARG A N 1
ATOM 608 C CA . ARG A 1 83 ? -15.897 -3.740 4.337 1.00 84.56 83 ARG A CA 1
ATOM 609 C C . ARG A 1 83 ? -14.954 -2.543 4.246 1.00 84.56 83 ARG A C 1
ATOM 611 O O . ARG A 1 83 ? -13.811 -2.652 4.695 1.00 84.56 83 ARG A O 1
ATOM 618 N N . PRO A 1 84 ? -15.427 -1.408 3.707 1.00 72.25 84 PRO A N 1
ATOM 619 C CA . PRO A 1 84 ? -14.686 -0.163 3.790 1.00 72.25 84 PRO A CA 1
ATOM 620 C C . PRO A 1 84 ? -14.682 0.264 5.262 1.00 72.25 84 PRO A C 1
ATOM 622 O O . PRO A 1 84 ? -15.687 0.750 5.778 1.00 72.25 84 PRO A O 1
ATOM 625 N N . MET A 1 85 ? -13.588 -0.058 5.952 1.00 60.62 85 MET A N 1
ATOM 626 C CA . MET A 1 85 ? -13.325 0.345 7.335 1.00 60.62 85 MET A CA 1
ATOM 627 C C . MET A 1 85 ? -12.861 1.794 7.395 1.00 60.62 85 MET A C 1
ATOM 629 O O . MET A 1 85 ? -12.119 2.205 6.471 1.00 60.62 85 MET A O 1
#

Sequence (85 aa):
MRRLRFAPGATRAVGLSLVVLTMLGFVLAGMAALGVPPMAGALAPLVVMASVLSLILLGIFWHPWLSLGVIIDLAILLLWVVRPM

Secondary structure (DSSP, 8-state):
-------HHHHHHHHHHHHHHHHHHHHHHHHHHTT-TTSTT-HHHHHHHHHHHHHHHHHHS--GGGHHHHHHHHHHHHHHHH---

Radius of gyration: 14.52 Å; Cα contacts (8 Å, |Δi|>4): 68; chains: 1; bounding box: 34×28×42 Å